Protein AF-A0A4P9JBN1-F1 (afdb_monomer)

Mean predicted aligned error: 7.62 Å

Solvent-accessible surface area (backbone atoms only — not comparable to full-atom values): 8184 Å² total; per-residue (Å²): 142,82,79,96,69,78,71,81,52,77,71,59,69,69,67,38,89,84,41,68,67,54,51,49,38,51,54,45,44,50,48,55,23,53,52,34,32,51,56,13,55,33,42,75,68,43,74,89,48,71,59,47,76,65,53,30,73,66,54,29,60,73,69,75,43,58,49,61,62,53,34,41,53,53,12,52,52,28,36,51,44,9,53,33,26,68,75,45,32,48,59,30,20,52,53,48,27,53,50,40,51,52,52,30,56,34,21,69,69,33,94,91,30,59,69,57,27,53,52,44,51,53,51,27,53,50,25,48,49,36,22,59,45,22,72,74,66,58,82,78,71,82,85,75,82,75,88,125

Sequence (148 aa):
MTADAVAAGPRSAVRAPGRPAYVAFWILRIGFVVLPLWMGIDKFTNTLTDWPHYLAPWIPALLSLPAQTVMYVVGVVEVVAAAGVALRPRFAAYVVAAWLAGIIVNLLTVPGFFDVALRDAGLLAAALALAALSAEYDRGGPALRRRR

pLDDT: mean 88.9, std 16.72, range [42.28, 98.69]

Structure (mmCIF, N/CA/C/O backbone):
data_AF-A0A4P9JBN1-F1
#
_entry.id   AF-A0A4P9JBN1-F1
#
loop_
_atom_site.group_PDB
_atom_site.id
_atom_site.type_symbol
_atom_site.label_atom_id
_atom_site.label_alt_id
_atom_site.label_comp_id
_atom_site.label_asym_id
_at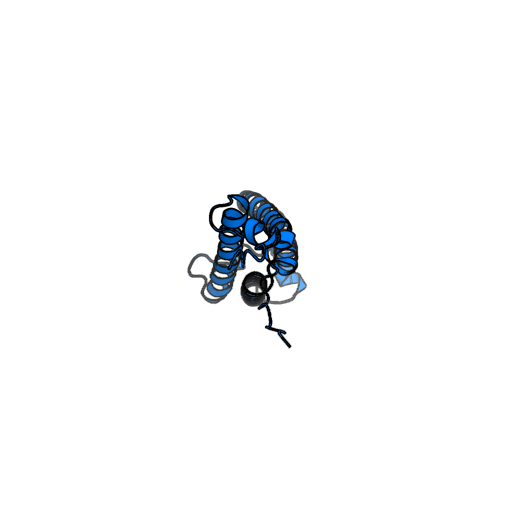om_site.label_entity_id
_atom_site.label_seq_id
_atom_site.pdbx_PDB_ins_code
_atom_site.Cartn_x
_atom_site.Cartn_y
_atom_site.Cartn_z
_atom_site.occupancy
_atom_site.B_iso_or_equiv
_atom_site.auth_seq_id
_atom_site.auth_comp_id
_atom_site.auth_asym_id
_atom_site.auth_atom_id
_atom_site.pdbx_PDB_model_num
ATOM 1 N N . MET A 1 1 ? -40.996 -3.193 40.105 1.00 48.66 1 MET A N 1
ATOM 2 C CA . MET A 1 1 ? -40.724 -2.735 38.728 1.00 48.66 1 MET A CA 1
ATOM 3 C C . MET A 1 1 ? -39.576 -1.740 38.791 1.00 48.66 1 MET A C 1
ATOM 5 O O . MET A 1 1 ? -39.824 -0.552 38.908 1.00 48.66 1 MET A O 1
ATOM 9 N N . THR A 1 2 ? -38.332 -2.218 38.808 1.00 44.28 2 THR A N 1
ATOM 10 C CA . THR A 1 2 ? -37.142 -1.355 38.788 1.00 44.28 2 THR A CA 1
ATOM 11 C C . THR A 1 2 ? -35.962 -2.089 38.152 1.00 44.28 2 THR A C 1
ATOM 13 O O . THR A 1 2 ? -35.555 -3.148 38.615 1.00 44.28 2 THR A O 1
ATOM 16 N N . ALA A 1 3 ? -35.432 -1.442 37.111 1.00 42.78 3 ALA A N 1
ATOM 17 C CA . ALA A 1 3 ? -34.069 -1.514 36.589 1.00 42.78 3 ALA A CA 1
ATOM 18 C C . ALA A 1 3 ? -33.591 -2.801 35.883 1.00 42.78 3 ALA A C 1
ATOM 20 O O . ALA A 1 3 ? -32.674 -3.474 36.344 1.00 42.78 3 ALA A O 1
ATOM 21 N N . ASP A 1 4 ? -34.057 -3.002 34.645 1.00 46.19 4 ASP A N 1
ATOM 22 C CA . ASP A 1 4 ? -33.253 -3.624 33.577 1.00 46.19 4 ASP A CA 1
ATOM 23 C C . ASP A 1 4 ? -32.184 -2.632 33.069 1.00 46.19 4 ASP A C 1
ATOM 25 O O . ASP A 1 4 ? -32.195 -2.181 31.925 1.00 46.19 4 ASP A O 1
ATOM 29 N N . ALA A 1 5 ? -31.240 -2.260 33.933 1.00 52.34 5 ALA A N 1
ATOM 30 C CA . ALA A 1 5 ? -30.020 -1.567 33.524 1.00 52.34 5 ALA A CA 1
ATOM 31 C C . ALA A 1 5 ? -28.863 -2.569 33.539 1.00 52.34 5 ALA A C 1
ATOM 33 O O . ALA A 1 5 ? -27.932 -2.476 34.338 1.00 52.34 5 ALA A O 1
ATOM 34 N N . VAL A 1 6 ? -28.939 -3.574 32.661 1.00 54.03 6 VAL A N 1
ATOM 35 C CA . VAL A 1 6 ? -27.790 -4.440 32.382 1.00 54.03 6 VAL A CA 1
ATOM 36 C C . VAL A 1 6 ? -26.737 -3.569 31.710 1.00 54.03 6 VAL A C 1
ATOM 38 O O . VAL A 1 6 ? -26.848 -3.214 30.538 1.00 54.03 6 VAL A O 1
ATOM 41 N N . ALA A 1 7 ? -25.747 -3.183 32.511 1.00 52.38 7 ALA A N 1
ATOM 42 C CA . ALA A 1 7 ? -24.601 -2.378 32.142 1.00 52.38 7 ALA A CA 1
ATOM 43 C C . ALA A 1 7 ? -24.052 -2.786 30.768 1.00 52.38 7 ALA A C 1
ATOM 45 O O . ALA A 1 7 ? -23.516 -3.884 30.590 1.00 52.38 7 ALA A O 1
ATOM 46 N N . ALA A 1 8 ? -24.145 -1.875 29.800 1.00 51.50 8 ALA A N 1
ATOM 47 C CA . ALA A 1 8 ? -23.310 -1.924 28.614 1.00 51.50 8 ALA A CA 1
ATOM 48 C C . ALA A 1 8 ? -21.854 -1.865 29.098 1.00 51.50 8 ALA A C 1
ATOM 50 O O . ALA A 1 8 ? -21.349 -0.805 29.458 1.00 51.50 8 ALA A O 1
ATOM 51 N N . GLY A 1 9 ? -21.203 -3.025 29.204 1.00 51.78 9 GLY A N 1
ATOM 52 C CA . GLY A 1 9 ? -19.874 -3.126 29.798 1.00 51.78 9 GLY A CA 1
ATOM 53 C C . GLY A 1 9 ? -18.846 -2.217 29.100 1.00 51.78 9 GLY A C 1
ATOM 54 O O . GLY A 1 9 ? -19.048 -1.837 27.939 1.00 51.78 9 GLY A O 1
ATOM 55 N N . PRO A 1 10 ? -17.709 -1.916 29.758 1.00 60.59 10 PRO A N 1
ATOM 56 C CA . PRO A 1 10 ? -16.721 -0.903 29.348 1.00 60.59 10 PRO A CA 1
ATOM 57 C C . PRO A 1 10 ? -16.239 -0.990 27.887 1.00 60.59 10 PRO A C 1
ATOM 59 O O . PRO A 1 10 ? -15.828 0.008 27.303 1.00 60.59 10 PRO A O 1
ATOM 62 N N . ARG A 1 11 ? -16.348 -2.161 27.248 1.00 56.34 11 ARG A N 1
ATOM 63 C CA . ARG A 1 11 ? -15.963 -2.398 25.845 1.00 56.34 11 ARG A CA 1
ATOM 64 C C . ARG A 1 11 ? -16.846 -1.674 24.823 1.00 56.34 11 ARG A C 1
ATOM 66 O O . ARG A 1 11 ? -16.369 -1.351 23.739 1.00 56.34 11 ARG A O 1
ATOM 73 N N . SER A 1 12 ? -18.106 -1.406 25.162 1.00 59.19 12 SER A N 1
ATOM 74 C CA . SER A 1 12 ? -19.059 -0.697 24.291 1.00 59.19 12 SER A CA 1
ATOM 75 C C . SER A 1 12 ? -18.679 0.781 24.151 1.00 59.19 12 SER A C 1
ATOM 77 O O . SER A 1 12 ? -18.765 1.351 23.068 1.00 59.19 12 SER A O 1
ATOM 79 N N . ALA A 1 13 ? -18.168 1.376 25.234 1.00 62.22 13 ALA A N 1
ATOM 80 C CA . ALA A 1 13 ? -17.731 2.770 25.282 1.00 62.22 13 ALA A CA 1
ATOM 81 C C . ALA A 1 13 ? -16.384 3.018 24.576 1.00 62.22 13 ALA A C 1
ATOM 83 O O . ALA A 1 13 ? -16.110 4.141 24.152 1.00 62.22 13 ALA A O 1
ATOM 84 N N . VAL A 1 14 ? -15.540 1.986 24.434 1.00 63.88 14 VAL A N 1
ATOM 85 C CA . VAL A 1 14 ? -14.263 2.066 23.695 1.00 63.88 14 VAL A CA 1
ATOM 86 C C . VAL A 1 14 ? -14.509 2.266 22.196 1.00 63.88 14 VAL A C 1
ATOM 88 O O . VAL A 1 14 ? -13.796 3.024 21.552 1.00 63.88 14 VAL A O 1
ATOM 91 N N . ARG A 1 15 ? -15.567 1.659 21.646 1.00 66.81 15 ARG A N 1
ATOM 92 C CA . ARG A 1 15 ? -15.897 1.686 20.206 1.00 66.81 15 ARG A CA 1
ATOM 93 C C . ARG A 1 15 ? -16.979 2.692 19.828 1.00 66.81 15 ARG A C 1
ATOM 95 O O . ARG A 1 15 ? -17.553 2.596 18.747 1.00 66.81 15 ARG A O 1
ATOM 102 N N . ALA A 1 16 ? -17.296 3.615 20.730 1.00 71.56 16 ALA A N 1
ATOM 103 C CA . ALA A 1 16 ? -18.317 4.615 20.479 1.00 71.56 16 ALA A CA 1
ATOM 104 C C . ALA A 1 16 ? -17.913 5.497 19.276 1.00 71.56 16 ALA A C 1
ATOM 106 O O . ALA A 1 16 ? -16.808 6.060 19.280 1.00 71.56 16 ALA A O 1
ATOM 107 N N . PRO A 1 17 ? -18.785 5.645 18.260 1.00 65.25 17 PRO A N 1
ATOM 108 C CA . PRO A 1 17 ? -18.610 6.651 17.218 1.00 65.25 17 PRO A CA 1
ATOM 109 C C . PRO A 1 17 ? -18.395 8.028 17.864 1.00 65.25 17 PRO A C 1
ATOM 111 O O . PRO A 1 17 ? -19.156 8.417 18.746 1.00 65.25 17 PRO A O 1
ATOM 114 N N . GLY A 1 18 ? -17.328 8.734 17.476 1.00 73.88 18 GLY A N 1
ATOM 115 C CA . GLY A 1 18 ? -16.970 10.050 18.026 1.00 73.88 18 GLY A CA 1
ATOM 116 C C . GLY A 1 18 ? -15.689 10.093 18.867 1.00 73.88 18 GLY A C 1
ATOM 117 O O . GLY A 1 18 ? -15.176 11.181 19.116 1.00 73.88 18 GLY A O 1
ATOM 118 N N . ARG A 1 19 ? -15.098 8.949 19.255 1.00 87.44 19 ARG A N 1
ATOM 119 C CA . ARG A 1 19 ? -13.743 8.959 19.839 1.00 87.44 19 ARG A CA 1
ATOM 120 C C . ARG A 1 19 ? -12.699 9.202 18.742 1.00 87.44 19 ARG A C 1
ATOM 122 O O . ARG A 1 19 ? -12.680 8.430 17.779 1.00 87.44 19 ARG A O 1
ATOM 129 N N . PRO A 1 20 ? -11.780 10.174 18.895 1.00 92.44 20 PRO A N 1
ATOM 130 C CA . PRO A 1 20 ? -10.769 10.469 17.877 1.00 92.44 20 PRO A CA 1
ATOM 131 C C . PRO A 1 20 ? -9.952 9.245 17.434 1.00 92.44 20 PRO A C 1
ATOM 133 O O . PRO A 1 20 ? -9.720 9.066 16.245 1.00 92.44 20 PRO A O 1
ATOM 136 N N . ALA A 1 21 ? -9.593 8.347 18.361 1.00 92.75 21 ALA A N 1
ATOM 137 C CA . ALA A 1 21 ? -8.846 7.122 18.051 1.00 92.75 21 ALA A CA 1
ATOM 138 C C . ALA A 1 21 ? -9.643 6.116 17.196 1.00 92.75 21 ALA A C 1
ATOM 140 O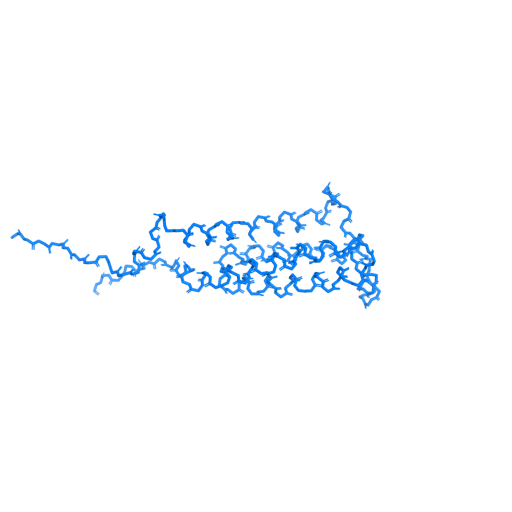 O . ALA A 1 21 ? -9.091 5.508 16.281 1.00 92.75 21 ALA A O 1
ATOM 141 N N . TYR A 1 22 ? -10.949 5.975 17.447 1.00 91.50 22 TYR A N 1
ATOM 142 C CA . TYR A 1 22 ? -11.825 5.113 16.649 1.00 91.50 22 TYR A CA 1
ATOM 143 C C . TYR A 1 22 ? -12.043 5.679 15.239 1.00 91.50 22 TYR A C 1
ATOM 145 O O . TYR A 1 22 ? -12.055 4.931 14.262 1.00 91.50 22 TYR A O 1
ATOM 153 N N . VAL A 1 23 ? -12.159 7.006 15.121 1.00 94.50 23 VAL A N 1
ATOM 154 C CA . VAL A 1 23 ? -12.222 7.695 13.823 1.00 94.50 23 VAL A CA 1
ATOM 155 C C . VAL A 1 23 ? -10.909 7.511 13.057 1.00 94.50 23 VAL A C 1
ATOM 157 O O . VAL A 1 23 ? -10.938 7.085 11.905 1.00 94.50 23 VAL A O 1
ATOM 160 N N . ALA A 1 24 ? -9.761 7.739 13.703 1.00 96.12 24 ALA A N 1
ATOM 161 C CA . ALA A 1 24 ? -8.443 7.537 13.102 1.00 96.12 24 ALA A CA 1
ATOM 162 C C . ALA A 1 24 ? -8.237 6.091 12.625 1.00 96.12 24 ALA A C 1
ATOM 164 O O . ALA A 1 24 ? -7.748 5.875 11.518 1.00 96.12 24 ALA A O 1
ATOM 165 N N . PHE A 1 25 ? -8.672 5.102 13.414 1.00 96.00 25 PHE A N 1
ATOM 166 C CA . PHE A 1 25 ? -8.645 3.693 13.021 1.00 96.00 25 PHE A CA 1
ATOM 167 C C . PHE A 1 25 ? -9.386 3.449 11.703 1.00 96.00 25 PHE A C 1
ATOM 169 O O . PHE A 1 25 ? -8.837 2.808 10.808 1.00 96.00 25 PHE A O 1
ATOM 176 N N . TRP A 1 26 ? -10.608 3.968 11.558 1.00 96.19 26 TRP A N 1
ATOM 177 C CA . TRP A 1 26 ? -11.383 3.779 10.332 1.00 96.19 26 TRP A CA 1
ATOM 178 C C . TRP A 1 26 ? -10.822 4.553 9.145 1.00 96.19 26 TRP A C 1
ATOM 180 O O . TRP A 1 26 ? -10.789 3.995 8.051 1.00 96.19 26 TRP A O 1
ATOM 190 N N . ILE A 1 27 ? -10.327 5.778 9.350 1.00 97.81 27 ILE A N 1
ATOM 191 C CA . ILE A 1 27 ? -9.640 6.546 8.300 1.00 97.81 27 ILE A CA 1
ATOM 192 C C . ILE A 1 27 ? -8.450 5.746 7.766 1.00 97.81 27 ILE A C 1
ATOM 194 O O . ILE A 1 27 ? -8.345 5.525 6.561 1.00 97.81 27 ILE A O 1
ATOM 198 N N . LEU A 1 28 ? -7.588 5.258 8.662 1.00 98.06 28 LEU A N 1
ATOM 199 C CA . LEU A 1 28 ? -6.424 4.465 8.282 1.00 98.06 28 LEU A CA 1
ATOM 200 C C . LEU A 1 28 ? -6.839 3.149 7.621 1.00 98.06 28 LEU A C 1
ATOM 202 O O . LEU A 1 28 ? -6.302 2.806 6.574 1.00 98.06 28 LEU A O 1
ATOM 206 N N . ARG A 1 29 ? -7.818 2.426 8.178 1.00 97.81 29 ARG A N 1
ATOM 207 C CA . ARG A 1 29 ? -8.287 1.157 7.604 1.00 97.81 29 ARG A CA 1
ATOM 208 C C . ARG A 1 29 ? -8.823 1.352 6.192 1.00 97.81 29 ARG A C 1
ATOM 210 O O . ARG A 1 29 ? -8.450 0.594 5.311 1.00 97.81 29 ARG A O 1
ATOM 217 N N . ILE A 1 30 ? -9.668 2.356 5.968 1.00 98.31 30 ILE A N 1
ATOM 218 C CA . ILE A 1 30 ? -10.213 2.645 4.637 1.00 98.31 30 ILE A CA 1
ATOM 219 C C . ILE A 1 30 ? -9.085 3.062 3.693 1.00 98.31 30 ILE A C 1
ATOM 221 O O . ILE A 1 30 ? -8.996 2.522 2.594 1.00 98.31 30 ILE A O 1
ATOM 225 N N . GLY A 1 31 ? -8.184 3.945 4.131 1.00 98.44 31 GLY A N 1
ATOM 226 C CA . GLY A 1 31 ? -7.029 4.366 3.339 1.00 98.44 31 GLY A CA 1
ATOM 227 C C . GLY A 1 31 ? -6.159 3.188 2.893 1.00 98.44 31 GLY A C 1
ATOM 228 O O . GLY A 1 31 ? -5.892 3.046 1.703 1.00 98.44 31 GLY A O 1
ATOM 229 N N . PHE A 1 32 ? -5.792 2.294 3.814 1.00 98.31 32 PHE A N 1
ATOM 230 C CA . PHE A 1 32 ? -4.982 1.102 3.527 1.00 98.31 32 PHE A CA 1
ATOM 231 C C . PHE A 1 32 ? -5.741 -0.037 2.831 1.00 98.31 32 PHE A C 1
ATOM 233 O O . PHE A 1 32 ? -5.122 -1.021 2.438 1.00 98.31 32 PHE A O 1
ATOM 240 N N . VAL A 1 33 ? -7.055 0.085 2.641 1.00 98.50 33 VAL A N 1
ATOM 241 C CA . VAL A 1 33 ? -7.809 -0.775 1.718 1.00 98.50 33 VAL A CA 1
ATOM 242 C C . VAL A 1 33 ? -7.827 -0.154 0.327 1.00 98.50 33 VAL A C 1
ATOM 244 O O . VAL A 1 33 ? -7.479 -0.813 -0.644 1.00 98.50 33 VAL A O 1
ATOM 247 N N . VAL A 1 34 ? -8.217 1.116 0.222 1.00 98.56 34 VAL A N 1
ATOM 248 C CA . VAL A 1 34 ? -8.433 1.783 -1.066 1.00 98.56 34 VAL A CA 1
ATOM 249 C C . VAL A 1 34 ? -7.117 2.005 -1.807 1.00 98.56 34 VAL A C 1
ATOM 251 O O . VAL A 1 34 ? -7.044 1.702 -2.996 1.00 98.56 34 VAL A O 1
ATOM 254 N N . LEU A 1 35 ? -6.075 2.497 -1.125 1.00 97.62 35 LEU A N 1
ATOM 255 C CA . LEU A 1 35 ? -4.807 2.840 -1.773 1.00 97.62 35 LEU A CA 1
ATOM 256 C C . LEU A 1 35 ? -4.129 1.620 -2.419 1.00 97.62 35 LEU A C 1
ATOM 258 O O . LEU A 1 35 ? -3.893 1.680 -3.625 1.00 97.62 35 LEU A O 1
ATOM 262 N N . PRO A 1 36 ? -3.859 0.505 -1.706 1.00 97.81 36 PRO A N 1
ATOM 263 C CA . PRO A 1 36 ? -3.181 -0.634 -2.320 1.00 97.81 36 PRO A CA 1
ATOM 264 C C . PRO A 1 36 ? -4.073 -1.355 -3.331 1.00 97.81 36 PRO A C 1
ATOM 266 O O . PRO A 1 36 ? -3.573 -1.872 -4.321 1.00 97.81 36 PRO A O 1
ATOM 269 N N . LEU A 1 37 ? -5.398 -1.351 -3.139 1.00 98.50 37 LEU A N 1
ATOM 270 C CA . LEU A 1 37 ? -6.319 -1.920 -4.122 1.00 98.50 37 LEU A CA 1
ATOM 271 C C . LEU A 1 37 ? -6.222 -1.175 -5.457 1.00 98.50 37 LEU A C 1
ATOM 273 O O . LEU A 1 37 ? -6.096 -1.805 -6.504 1.00 98.50 37 LEU A O 1
ATOM 277 N N . TRP A 1 38 ? -6.258 0.159 -5.418 1.00 98.38 38 TRP A N 1
ATOM 278 C CA . TRP A 1 38 ? -6.187 0.969 -6.629 1.00 98.38 38 TRP A CA 1
ATOM 279 C C . TRP A 1 38 ? -4.803 0.908 -7.281 1.00 98.38 38 TRP A C 1
ATOM 281 O O . TRP A 1 38 ? -4.713 0.695 -8.486 1.00 98.38 38 TRP A O 1
ATOM 291 N N . MET A 1 39 ? -3.726 1.035 -6.496 1.00 97.38 39 MET A N 1
ATOM 292 C CA . MET A 1 39 ? -2.354 0.896 -7.002 1.00 97.38 39 MET A CA 1
ATOM 293 C C . MET A 1 39 ? -2.098 -0.492 -7.597 1.00 97.38 39 MET A C 1
ATOM 295 O O . MET A 1 39 ? -1.440 -0.600 -8.631 1.00 97.38 39 MET A O 1
ATOM 299 N N . GLY A 1 40 ? -2.644 -1.541 -6.979 1.00 97.75 40 GLY A N 1
ATOM 300 C CA . GLY A 1 40 ? -2.487 -2.910 -7.442 1.00 97.75 40 GLY A CA 1
ATOM 301 C C . GLY A 1 40 ? -3.205 -3.165 -8.763 1.00 97.75 40 GLY A C 1
ATOM 302 O O . GLY A 1 40 ? -2.628 -3.777 -9.656 1.00 97.75 40 GLY A O 1
ATOM 303 N N . ILE A 1 41 ? -4.428 -2.647 -8.923 1.00 98.38 41 ILE A N 1
ATOM 304 C CA . ILE A 1 41 ? -5.169 -2.707 -10.194 1.00 98.38 41 ILE A CA 1
ATOM 305 C C . ILE A 1 41 ? -4.462 -1.882 -11.275 1.00 98.38 41 ILE A C 1
ATOM 307 O O . ILE A 1 41 ? -4.303 -2.354 -12.401 1.00 98.38 41 ILE A O 1
ATOM 311 N N . ASP A 1 42 ? -3.998 -0.675 -10.947 1.00 98.44 42 ASP A N 1
ATOM 312 C CA . ASP A 1 42 ? -3.388 0.204 -11.944 1.00 98.44 42 ASP A CA 1
ATOM 313 C C . ASP A 1 42 ? -2.070 -0.353 -12.505 1.00 98.44 42 ASP A C 1
ATOM 315 O O . ASP A 1 42 ? -1.750 -0.085 -13.657 1.00 98.44 42 ASP A O 1
ATOM 319 N N . LYS A 1 43 ? -1.358 -1.224 -11.776 1.00 98.12 43 LYS A N 1
ATOM 320 C CA . LYS A 1 43 ? -0.167 -1.946 -12.278 1.00 98.12 43 LYS A CA 1
ATOM 321 C C . LYS A 1 43 ? -0.436 -2.858 -13.478 1.00 98.12 43 LYS A C 1
ATOM 323 O O . LYS A 1 43 ? 0.501 -3.233 -14.185 1.00 98.12 43 LYS A O 1
ATOM 328 N N . PHE A 1 44 ? -1.698 -3.206 -13.730 1.00 97.81 44 PHE A N 1
ATOM 329 C CA . PHE A 1 44 ? -2.099 -3.956 -14.922 1.00 97.81 44 PHE A CA 1
ATOM 330 C C . PHE A 1 44 ? -2.370 -3.054 -16.128 1.00 97.81 44 PHE A C 1
ATOM 332 O O . PHE A 1 44 ? -2.243 -3.512 -17.262 1.00 97.81 44 PHE A O 1
ATOM 339 N N . THR A 1 45 ? -2.733 -1.792 -15.889 1.00 96.88 45 THR A N 1
ATOM 340 C CA . THR A 1 45 ? -3.157 -0.847 -16.933 1.00 96.88 45 THR A CA 1
ATOM 341 C C . THR A 1 45 ? -2.156 0.272 -17.206 1.00 96.88 45 THR A C 1
ATOM 343 O O . THR A 1 45 ? -2.197 0.847 -18.287 1.00 96.88 45 THR A O 1
ATOM 346 N N . ASN A 1 46 ? -1.271 0.573 -16.250 1.00 96.44 46 ASN A N 1
ATOM 347 C CA . ASN A 1 46 ? -0.358 1.719 -16.246 1.00 96.44 46 ASN A CA 1
ATOM 348 C C . ASN A 1 46 ? -1.076 3.049 -16.569 1.00 96.44 46 ASN A C 1
ATOM 350 O O . ASN A 1 46 ? -0.584 3.851 -17.360 1.00 96.44 46 ASN A O 1
ATOM 354 N N . THR A 1 47 ? -2.269 3.277 -16.001 1.00 97.12 47 THR A N 1
ATOM 355 C CA . THR A 1 47 ? -3.086 4.460 -16.325 1.00 97.12 47 THR A CA 1
ATOM 356 C C . THR A 1 47 ? -2.640 5.676 -15.521 1.00 97.12 47 THR A C 1
ATOM 358 O O . THR A 1 47 ? -2.612 6.783 -16.058 1.00 97.12 47 THR A O 1
ATOM 361 N N . LEU A 1 48 ? -2.299 5.505 -14.236 1.00 96.19 48 LEU A N 1
ATOM 362 C CA . LEU A 1 48 ? -1.794 6.614 -13.418 1.00 96.19 48 LEU A CA 1
ATOM 363 C C . LEU A 1 48 ? -0.330 6.922 -13.724 1.00 96.19 48 LEU A C 1
ATOM 365 O O . LEU A 1 48 ? 0.070 8.085 -13.701 1.00 96.19 48 LEU A O 1
ATOM 369 N N . THR A 1 49 ? 0.472 5.884 -13.948 1.00 96.12 49 THR A N 1
ATOM 370 C CA . THR A 1 49 ? 1.903 5.994 -14.240 1.00 96.12 49 THR A CA 1
ATOM 371 C C . THR A 1 49 ? 2.435 4.701 -14.860 1.00 96.12 49 THR A C 1
ATOM 373 O O . THR A 1 49 ? 1.799 3.650 -14.761 1.00 96.12 49 THR A O 1
ATOM 376 N N . ASP A 1 50 ? 3.624 4.772 -15.459 1.00 96.88 50 ASP A N 1
ATOM 377 C CA . ASP A 1 50 ? 4.375 3.600 -15.911 1.00 96.88 50 ASP A CA 1
ATOM 378 C C . ASP A 1 50 ? 5.089 2.945 -14.718 1.00 96.88 50 ASP A C 1
ATOM 380 O O . ASP A 1 50 ? 6.207 3.305 -14.337 1.00 96.88 50 ASP A O 1
ATOM 384 N N . TRP A 1 51 ? 4.408 1.995 -14.078 1.00 97.44 51 TRP A N 1
ATOM 385 C CA . TRP A 1 51 ? 4.883 1.356 -12.851 1.00 97.44 51 TRP A CA 1
ATOM 386 C C . TRP A 1 51 ? 6.242 0.646 -12.967 1.00 97.44 51 TRP A C 1
ATOM 388 O O . TRP A 1 51 ? 7.033 0.767 -12.026 1.00 97.44 51 TRP A O 1
ATOM 398 N N . PRO A 1 52 ? 6.567 -0.081 -14.059 1.00 97.50 52 PRO A N 1
ATOM 399 C CA . PRO A 1 52 ? 7.874 -0.714 -14.239 1.00 97.50 52 PRO A CA 1
ATOM 400 C C . PRO A 1 52 ? 9.074 0.211 -14.032 1.00 97.50 52 PRO A C 1
ATOM 402 O O . PRO A 1 52 ? 10.118 -0.270 -13.596 1.00 97.50 52 PRO A O 1
ATOM 405 N N . HIS A 1 53 ? 8.946 1.515 -14.294 1.00 96.38 53 HIS A N 1
ATOM 406 C CA . HIS A 1 53 ? 10.049 2.462 -14.134 1.00 96.38 53 HIS A CA 1
ATOM 407 C C . HIS A 1 53 ?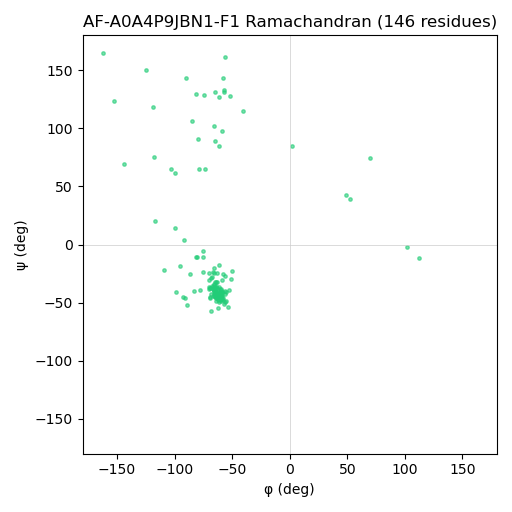 10.480 2.664 -12.667 1.00 96.38 53 HIS A C 1
ATOM 409 O O . HIS A 1 53 ? 11.635 2.992 -12.403 1.00 96.38 53 HIS A O 1
ATOM 415 N N . TYR A 1 54 ? 9.590 2.405 -11.702 1.00 96.69 54 TYR A N 1
ATOM 416 C CA . TYR A 1 54 ? 9.913 2.450 -10.269 1.00 96.69 54 TYR A CA 1
ATOM 417 C C . TYR A 1 54 ? 10.616 1.180 -9.767 1.00 96.69 54 TYR A C 1
ATOM 419 O O . TYR A 1 54 ? 11.079 1.144 -8.624 1.00 96.69 54 TYR A O 1
ATOM 427 N N . LEU A 1 55 ? 10.659 0.113 -10.570 1.00 97.00 55 LEU A N 1
ATOM 428 C CA . LEU A 1 55 ? 11.238 -1.162 -10.167 1.00 97.00 55 LEU A CA 1
ATOM 429 C C . LEU A 1 55 ? 12.760 -1.130 -10.315 1.00 97.00 55 LEU A C 1
ATOM 431 O O . LEU A 1 55 ? 13.295 -0.809 -11.376 1.00 97.00 55 LEU A O 1
ATOM 435 N N . ALA A 1 56 ? 13.468 -1.526 -9.263 1.00 97.06 56 ALA A N 1
ATOM 436 C CA . ALA A 1 56 ? 14.914 -1.554 -9.278 1.00 97.06 56 ALA A CA 1
ATOM 437 C C . ALA A 1 56 ? 15.441 -2.569 -10.298 1.00 97.06 56 ALA A C 1
ATOM 439 O O . ALA A 1 56 ? 15.009 -3.721 -10.255 1.00 97.06 56 ALA A O 1
ATOM 440 N N . PRO A 1 57 ? 16.401 -2.202 -11.174 1.00 95.88 57 PRO A N 1
ATOM 441 C CA . PRO A 1 57 ? 16.837 -3.065 -12.277 1.00 95.88 57 PRO A CA 1
ATOM 442 C C . PRO A 1 57 ? 17.362 -4.441 -11.849 1.00 95.88 57 PRO A C 1
ATOM 444 O O . PRO A 1 57 ? 17.288 -5.402 -12.614 1.00 95.88 57 PRO A O 1
ATOM 447 N N . TRP A 1 58 ? 17.867 -4.560 -10.618 1.00 96.62 58 TRP A N 1
ATOM 448 C CA . TRP A 1 58 ? 18.369 -5.821 -10.078 1.00 96.62 58 TRP A CA 1
ATOM 449 C C . TRP A 1 58 ? 17.256 -6.841 -9.790 1.00 96.62 58 TRP A C 1
ATOM 451 O O . TRP A 1 58 ? 17.525 -8.038 -9.822 1.00 96.62 58 TRP A O 1
ATOM 461 N N . ILE A 1 59 ? 16.011 -6.411 -9.558 1.00 97.00 59 ILE A N 1
ATOM 462 C CA . ILE A 1 59 ? 14.878 -7.307 -9.277 1.00 97.00 59 ILE A CA 1
ATOM 463 C C . ILE A 1 59 ? 14.483 -8.138 -10.511 1.00 97.00 59 ILE A C 1
ATOM 465 O O . ILE A 1 59 ? 14.510 -9.367 -10.422 1.00 97.00 59 ILE A O 1
ATOM 469 N N . PRO A 1 60 ? 14.135 -7.541 -11.671 1.00 97.06 60 PRO A N 1
ATOM 470 C CA . PRO A 1 60 ? 13.826 -8.318 -12.867 1.00 97.06 60 PRO A CA 1
ATOM 471 C C . PRO A 1 60 ? 15.041 -9.111 -13.365 1.00 97.06 60 PRO A C 1
ATOM 473 O O . PRO A 1 60 ? 14.867 -10.226 -13.852 1.00 97.06 60 PRO A O 1
ATOM 476 N N . ALA A 1 61 ? 16.265 -8.597 -13.177 1.00 96.25 61 ALA A N 1
ATOM 477 C CA . ALA A 1 61 ? 17.491 -9.329 -13.494 1.00 96.25 61 ALA A CA 1
ATOM 478 C C . ALA A 1 61 ? 17.648 -10.601 -12.641 1.00 96.25 61 ALA A C 1
ATOM 480 O O . ALA A 1 61 ? 17.933 -11.668 -13.180 1.00 96.25 61 ALA A O 1
ATOM 481 N N . LEU A 1 62 ? 17.399 -10.511 -11.330 1.00 96.88 62 LEU A N 1
ATOM 482 C CA . LEU A 1 62 ? 17.446 -11.654 -10.416 1.00 96.88 62 LEU A CA 1
ATOM 483 C C . LEU A 1 62 ? 16.390 -12.709 -10.764 1.00 96.88 62 LEU A C 1
ATOM 485 O O . LEU A 1 62 ? 16.667 -13.905 -10.722 1.00 96.88 62 LEU A O 1
ATOM 489 N N . LEU A 1 63 ? 15.181 -12.269 -11.114 1.00 96.62 63 LEU A N 1
ATOM 490 C CA . LEU A 1 63 ? 14.069 -13.161 -11.441 1.00 96.62 63 LEU A CA 1
ATOM 491 C C . LEU A 1 63 ? 14.118 -13.688 -12.881 1.00 96.62 63 LEU A C 1
ATOM 493 O O . LEU A 1 63 ? 13.358 -14.594 -13.209 1.00 96.62 63 LEU A O 1
ATOM 497 N N . SER A 1 64 ? 14.992 -13.140 -13.734 1.00 97.31 64 SER A N 1
ATOM 498 C CA . SER A 1 64 ? 15.013 -13.408 -15.181 1.00 97.31 64 SER A CA 1
ATOM 499 C C . SER A 1 64 ? 13.639 -13.201 -15.836 1.00 97.31 64 SER A C 1
ATOM 501 O O . SER A 1 64 ? 13.217 -13.967 -16.703 1.00 97.31 64 SER A O 1
ATOM 503 N N . LEU A 1 65 ? 12.924 -12.158 -15.401 1.00 97.31 65 LEU A N 1
ATOM 504 C CA . LEU A 1 65 ? 11.582 -11.813 -15.872 1.00 97.31 65 LEU A CA 1
ATOM 505 C C . LEU A 1 65 ? 11.535 -10.368 -16.379 1.00 97.31 65 LEU A C 1
ATOM 507 O O . LEU A 1 65 ? 12.245 -9.511 -15.851 1.00 97.31 65 LEU A O 1
ATOM 511 N N . PRO A 1 66 ? 10.659 -10.049 -17.350 1.00 97.75 66 PRO A N 1
ATOM 512 C CA . PRO A 1 66 ? 10.405 -8.665 -17.733 1.00 97.75 66 PRO A CA 1
ATOM 513 C C . PRO A 1 66 ? 9.909 -7.833 -16.542 1.00 97.75 66 PRO A C 1
ATOM 515 O O . PRO A 1 66 ? 9.103 -8.314 -15.741 1.00 97.75 66 PRO A O 1
ATOM 518 N N . ALA A 1 67 ? 10.322 -6.564 -16.457 1.00 97.44 67 ALA A N 1
ATOM 519 C CA . ALA A 1 67 ? 9.920 -5.660 -15.373 1.00 97.44 67 ALA A CA 1
ATOM 520 C C . ALA A 1 67 ? 8.390 -5.545 -15.238 1.00 97.44 67 ALA A C 1
ATOM 522 O O . ALA A 1 67 ? 7.859 -5.607 -14.132 1.00 97.44 67 ALA A O 1
ATOM 523 N N . GLN A 1 68 ? 7.670 -5.480 -16.364 1.00 98.00 68 GLN A N 1
ATOM 524 C CA . GLN A 1 68 ? 6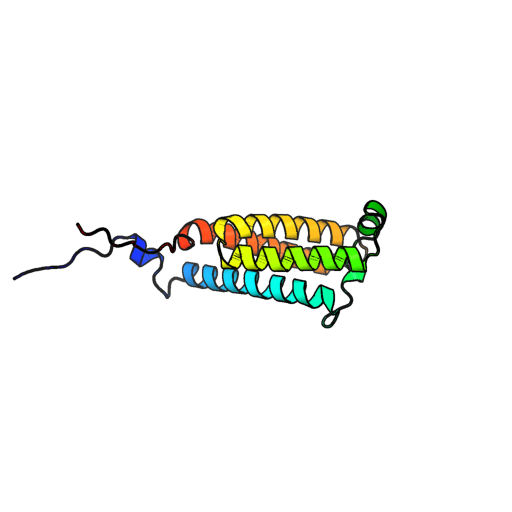.205 -5.467 -16.374 1.00 98.00 68 GLN A CA 1
ATOM 525 C C . GLN A 1 68 ? 5.597 -6.750 -15.782 1.00 98.00 68 GLN A C 1
ATOM 527 O O . GLN A 1 68 ? 4.620 -6.677 -15.042 1.00 98.00 68 GLN A O 1
ATOM 532 N N . THR A 1 69 ? 6.192 -7.919 -16.036 1.00 98.25 69 THR A N 1
ATOM 533 C CA . THR A 1 69 ? 5.731 -9.189 -15.453 1.00 98.25 69 THR A CA 1
ATOM 534 C C . THR A 1 69 ? 5.902 -9.198 -13.937 1.00 98.25 69 THR A C 1
ATOM 536 O O . THR A 1 69 ? 4.993 -9.612 -13.220 1.00 98.25 69 THR A O 1
ATOM 539 N N . VAL A 1 70 ? 7.034 -8.694 -13.434 1.00 98.12 70 VAL A N 1
ATOM 540 C CA . VAL A 1 70 ? 7.243 -8.518 -11.987 1.00 98.12 70 VAL A CA 1
ATOM 541 C C . VAL A 1 70 ? 6.201 -7.557 -11.415 1.00 98.12 70 VAL A C 1
ATOM 543 O O . VAL A 1 70 ? 5.624 -7.823 -10.362 1.00 98.12 70 VAL A O 1
ATOM 546 N N . MET A 1 71 ? 5.903 -6.474 -12.131 1.00 98.19 71 MET A N 1
ATOM 547 C CA . MET A 1 71 ? 4.932 -5.480 -11.691 1.00 98.19 71 MET A CA 1
ATOM 548 C C . MET A 1 71 ? 3.500 -6.027 -11.617 1.00 98.19 71 MET A C 1
ATOM 550 O O . MET A 1 71 ? 2.770 -5.685 -10.688 1.00 98.19 71 MET A O 1
ATOM 554 N N . TYR A 1 72 ? 3.111 -6.948 -12.506 1.00 98.56 72 TYR A N 1
ATOM 555 C CA . TYR A 1 72 ? 1.840 -7.670 -12.371 1.00 98.56 72 TYR A CA 1
ATOM 556 C C . TYR A 1 72 ? 1.775 -8.478 -11.071 1.00 98.56 72 TYR A C 1
ATOM 558 O O . TYR A 1 72 ? 0.754 -8.456 -10.384 1.00 98.56 72 TYR A O 1
ATOM 566 N N . VAL A 1 73 ? 2.865 -9.155 -10.692 1.00 98.25 73 VAL A N 1
ATOM 567 C CA . VAL A 1 73 ? 2.934 -9.899 -9.423 1.00 98.25 73 VAL A CA 1
ATOM 568 C C . VAL A 1 73 ? 2.808 -8.949 -8.232 1.00 98.25 73 VAL A C 1
ATOM 570 O O . VAL A 1 73 ? 2.009 -9.210 -7.333 1.00 98.25 73 VAL A O 1
ATOM 573 N N . VAL A 1 74 ? 3.534 -7.826 -8.247 1.00 98.31 74 VAL A N 1
ATOM 574 C CA . VAL A 1 74 ? 3.407 -6.770 -7.226 1.00 98.31 74 VAL A CA 1
ATOM 575 C C . VAL A 1 74 ? 1.958 -6.278 -7.140 1.00 98.31 74 VAL A C 1
ATOM 577 O O . VAL A 1 74 ? 1.420 -6.161 -6.039 1.00 98.31 74 VAL A O 1
ATOM 580 N N . GLY A 1 75 ? 1.295 -6.078 -8.283 1.00 98.38 75 GLY A N 1
ATOM 581 C CA . GLY A 1 75 ? -0.114 -5.693 -8.350 1.00 98.38 75 GLY A CA 1
ATOM 582 C C . GLY A 1 75 ? -1.048 -6.689 -7.661 1.00 98.38 75 GLY A C 1
ATOM 583 O O . GLY A 1 75 ? -1.877 -6.288 -6.843 1.00 98.38 75 GLY A O 1
ATOM 584 N N . VAL A 1 76 ? -0.874 -7.995 -7.901 1.00 98.62 76 VAL A N 1
ATOM 585 C CA . VAL A 1 76 ? -1.639 -9.039 -7.188 1.00 98.62 76 VAL A CA 1
ATOM 586 C C . VAL A 1 76 ? -1.405 -8.963 -5.679 1.00 98.62 76 VAL A C 1
ATOM 588 O O . VAL A 1 76 ? -2.365 -9.032 -4.908 1.00 98.62 76 VAL A O 1
ATOM 591 N N . VAL A 1 77 ? -0.150 -8.812 -5.244 1.00 98.38 77 VAL A N 1
ATOM 592 C CA . VAL A 1 77 ? 0.181 -8.744 -3.813 1.00 98.38 77 VAL A CA 1
ATOM 593 C C . VAL A 1 77 ? -0.508 -7.556 -3.143 1.00 98.38 77 VAL A C 1
ATOM 595 O O . VAL A 1 77 ? -1.074 -7.722 -2.064 1.00 98.38 77 VAL A O 1
ATOM 598 N N . GLU A 1 78 ? -0.528 -6.387 -3.778 1.00 98.25 78 GLU A N 1
ATOM 599 C CA . GLU A 1 78 ? -1.188 -5.197 -3.230 1.00 98.25 78 GLU A CA 1
ATOM 600 C C . GLU A 1 78 ? -2.711 -5.360 -3.121 1.00 98.25 78 GLU A C 1
ATOM 602 O O . GLU A 1 78 ? -3.295 -4.996 -2.096 1.00 98.25 78 GLU A O 1
ATOM 607 N N . VAL A 1 79 ? -3.356 -5.989 -4.110 1.00 98.56 79 VAL A N 1
ATOM 608 C CA . VAL A 1 79 ? -4.793 -6.318 -4.049 1.00 98.56 79 VAL A CA 1
ATOM 609 C C . VAL A 1 79 ? -5.086 -7.288 -2.899 1.00 98.56 79 VAL A C 1
ATOM 611 O O . VAL A 1 79 ? -6.034 -7.087 -2.132 1.00 98.56 79 VAL A O 1
ATOM 614 N N . VAL A 1 80 ? -4.258 -8.322 -2.728 1.00 98.44 80 VAL A N 1
ATOM 615 C CA . VAL A 1 80 ? -4.389 -9.279 -1.616 1.00 98.44 80 VAL A CA 1
ATOM 616 C C . VAL A 1 80 ? -4.147 -8.593 -0.271 1.00 98.44 80 VAL A C 1
ATOM 618 O O . VAL A 1 80 ? -4.873 -8.856 0.690 1.00 98.44 80 VAL A O 1
ATOM 621 N N . ALA A 1 81 ? -3.174 -7.686 -0.191 1.00 97.88 81 ALA A N 1
ATOM 622 C CA . ALA A 1 81 ? -2.896 -6.915 1.012 1.00 97.88 81 ALA A CA 1
ATOM 623 C C . ALA A 1 81 ? -4.087 -6.020 1.390 1.00 97.88 81 ALA A C 1
ATOM 625 O O . ALA A 1 81 ? -4.511 -6.035 2.549 1.00 97.88 81 ALA A O 1
ATOM 626 N N . ALA A 1 82 ? -4.691 -5.328 0.418 1.00 98.19 82 ALA A N 1
ATOM 627 C CA . ALA A 1 82 ? -5.904 -4.538 0.621 1.00 98.19 82 ALA A CA 1
ATOM 628 C C . ALA A 1 82 ? -7.068 -5.394 1.141 1.00 98.19 82 ALA A C 1
ATOM 630 O O . ALA A 1 82 ? -7.708 -5.035 2.133 1.00 98.19 82 ALA A O 1
ATOM 631 N N . ALA A 1 83 ? -7.309 -6.560 0.535 1.00 98.25 83 ALA A N 1
ATOM 632 C CA . ALA A 1 83 ? -8.313 -7.506 1.023 1.00 98.25 83 ALA A CA 1
ATOM 633 C C . ALA A 1 83 ? -7.997 -7.981 2.455 1.00 98.25 83 ALA A C 1
ATOM 635 O O . ALA A 1 83 ? -8.883 -8.043 3.311 1.00 98.25 83 ALA A O 1
ATOM 636 N N . GLY A 1 84 ? -6.724 -8.245 2.752 1.00 97.62 84 GLY A N 1
ATOM 637 C CA . GLY A 1 84 ? -6.249 -8.578 4.092 1.00 97.62 84 GLY A CA 1
ATOM 638 C C . GLY A 1 84 ? -6.568 -7.488 5.116 1.00 97.62 84 GLY A C 1
ATOM 639 O O . GLY A 1 84 ? -7.114 -7.794 6.177 1.00 97.62 84 GLY A O 1
ATOM 640 N N . VAL A 1 85 ? -6.290 -6.218 4.804 1.00 97.69 85 VAL A N 1
ATOM 641 C CA . VAL A 1 85 ? -6.606 -5.075 5.682 1.00 97.69 85 VAL A CA 1
ATOM 642 C C . VAL A 1 85 ? -8.116 -4.885 5.827 1.00 97.69 85 VAL A C 1
ATOM 644 O O . VAL A 1 85 ? -8.599 -4.574 6.918 1.00 97.69 85 VAL A O 1
ATOM 647 N N . ALA A 1 86 ? -8.883 -5.120 4.762 1.00 96.62 86 ALA A N 1
ATOM 648 C CA . ALA A 1 86 ? -10.337 -5.036 4.805 1.00 96.62 86 ALA A CA 1
ATOM 649 C C . ALA A 1 86 ? -10.936 -6.079 5.756 1.00 96.62 86 ALA A C 1
ATOM 651 O O . ALA A 1 86 ? -11.889 -5.769 6.469 1.00 96.62 86 ALA A O 1
ATOM 652 N N . LEU A 1 87 ? -10.368 -7.286 5.812 1.00 95.31 87 LEU A N 1
ATOM 653 C CA . LEU A 1 87 ? -10.907 -8.401 6.595 1.00 95.31 87 LEU A CA 1
ATOM 654 C C . LEU A 1 87 ? -10.325 -8.496 8.011 1.00 95.31 87 LEU A C 1
ATOM 656 O O . LEU A 1 87 ? -11.070 -8.734 8.962 1.00 95.31 87 LEU A O 1
ATOM 660 N N . ARG A 1 88 ? -9.004 -8.353 8.158 1.00 94.44 88 ARG A N 1
ATOM 661 C CA . ARG A 1 88 ? -8.256 -8.552 9.412 1.00 94.44 88 ARG A CA 1
ATOM 662 C C . ARG A 1 88 ? -7.094 -7.554 9.534 1.00 94.44 88 ARG A C 1
ATOM 664 O O . ARG A 1 88 ? -5.924 -7.961 9.484 1.00 94.44 88 ARG A O 1
ATOM 671 N N . PRO A 1 89 ? -7.384 -6.253 9.726 1.00 92.81 89 PRO A N 1
ATOM 672 C CA . PRO A 1 89 ? -6.366 -5.207 9.805 1.00 92.81 89 PRO A CA 1
ATOM 673 C C . PRO A 1 89 ? -5.316 -5.452 10.894 1.00 92.81 89 PRO A C 1
ATOM 675 O O . PRO A 1 89 ? -4.174 -5.049 10.703 1.00 92.81 89 PRO A O 1
ATOM 678 N N . ARG A 1 90 ? -5.636 -6.174 11.980 1.00 91.50 90 ARG A N 1
ATOM 679 C CA . ARG A 1 90 ? -4.670 -6.470 13.055 1.00 91.50 90 ARG A CA 1
ATOM 680 C C . ARG A 1 90 ? -3.398 -7.166 12.601 1.00 91.50 90 ARG A C 1
ATOM 682 O O . ARG A 1 90 ? -2.325 -6.864 13.112 1.00 91.50 90 ARG A O 1
ATOM 689 N N . PHE A 1 91 ? -3.517 -8.109 11.679 1.00 93.56 91 PHE A N 1
ATOM 690 C CA . PHE A 1 91 ? -2.358 -8.831 11.155 1.00 93.56 91 PHE A CA 1
ATOM 691 C C . PHE A 1 91 ? -1.917 -8.247 9.820 1.00 93.56 91 PHE A C 1
ATOM 693 O O . PHE A 1 91 ? -0.725 -8.063 9.588 1.00 93.56 91 PHE A O 1
ATOM 700 N N . ALA A 1 92 ? -2.880 -7.896 8.968 1.00 96.25 92 ALA A N 1
ATOM 701 C CA . ALA A 1 92 ? -2.592 -7.385 7.640 1.00 96.25 92 ALA A CA 1
ATOM 702 C C . ALA A 1 92 ? -1.829 -6.053 7.667 1.00 96.25 92 ALA A C 1
ATOM 704 O O . ALA A 1 92 ? -0.986 -5.843 6.806 1.00 96.25 92 ALA A O 1
ATOM 705 N N . ALA A 1 93 ? -2.039 -5.188 8.666 1.00 97.06 93 ALA A N 1
ATOM 706 C CA . ALA A 1 93 ? -1.301 -3.928 8.765 1.00 97.06 93 ALA A CA 1
ATOM 707 C C . ALA A 1 93 ? 0.212 -4.133 8.981 1.00 97.06 93 ALA A C 1
ATOM 709 O O . ALA A 1 93 ? 1.011 -3.398 8.408 1.00 97.06 93 ALA A O 1
ATOM 710 N N . TYR A 1 94 ? 0.624 -5.166 9.729 1.00 98.12 94 TYR A N 1
ATOM 711 C CA . TYR A 1 94 ? 2.046 -5.517 9.850 1.00 98.12 94 TYR A CA 1
ATOM 712 C C . TYR A 1 94 ? 2.613 -6.086 8.547 1.00 98.12 94 TYR A C 1
ATOM 714 O O . TYR A 1 94 ? 3.742 -5.766 8.185 1.00 98.12 94 TYR A O 1
ATOM 722 N N . VAL A 1 95 ? 1.825 -6.886 7.820 1.00 97.81 95 VAL A N 1
ATOM 723 C CA . VAL A 1 95 ? 2.218 -7.396 6.496 1.00 97.81 95 VAL A CA 1
ATOM 724 C C . VAL A 1 95 ? 2.395 -6.243 5.508 1.00 97.81 95 VAL A C 1
ATOM 726 O O . VAL A 1 95 ? 3.409 -6.184 4.822 1.00 97.81 95 VAL A O 1
ATOM 729 N N . VAL A 1 96 ? 1.462 -5.286 5.486 1.00 98.12 96 VAL A N 1
ATOM 730 C CA . VAL A 1 96 ? 1.561 -4.065 4.672 1.00 98.12 96 VAL A CA 1
ATOM 731 C C . VAL A 1 96 ? 2.788 -3.243 5.059 1.00 98.12 96 VAL A C 1
ATOM 733 O O . VAL A 1 96 ? 3.503 -2.789 4.174 1.00 98.12 96 VAL A O 1
ATOM 736 N N . ALA A 1 97 ? 3.080 -3.082 6.353 1.00 98.56 97 ALA A N 1
ATOM 737 C CA . ALA A 1 97 ? 4.273 -2.361 6.797 1.00 98.56 97 ALA A CA 1
ATOM 738 C C . ALA A 1 97 ? 5.571 -3.037 6.320 1.00 98.56 97 ALA A C 1
ATOM 740 O O . ALA A 1 97 ? 6.476 -2.357 5.840 1.00 98.56 97 ALA A O 1
ATOM 741 N N . ALA A 1 98 ? 5.653 -4.370 6.395 1.00 98.38 98 ALA A N 1
ATOM 742 C CA . ALA A 1 98 ? 6.792 -5.123 5.872 1.00 98.38 98 ALA A CA 1
ATOM 743 C C . ALA A 1 98 ? 6.903 -5.017 4.341 1.00 98.38 98 ALA A C 1
ATOM 745 O O . ALA A 1 98 ? 8.001 -4.865 3.808 1.00 98.38 98 ALA A O 1
ATOM 746 N N . TRP A 1 99 ? 5.770 -5.039 3.635 1.00 98.50 99 TRP A N 1
ATOM 747 C CA . TRP A 1 99 ? 5.727 -4.850 2.186 1.00 98.50 99 TRP A CA 1
ATOM 748 C C . TRP A 1 99 ? 6.206 -3.451 1.776 1.00 98.50 99 TRP A C 1
ATOM 750 O O . TRP A 1 99 ? 7.065 -3.327 0.905 1.00 98.50 99 TRP A O 1
ATOM 760 N N . LEU A 1 100 ? 5.734 -2.406 2.464 1.00 98.38 100 LEU A N 1
ATOM 761 C CA . LEU A 1 100 ? 6.195 -1.027 2.278 1.00 98.38 100 LEU A CA 1
ATOM 762 C C . LEU A 1 100 ? 7.690 -0.886 2.564 1.00 98.38 100 LEU A C 1
ATOM 764 O O . LEU A 1 100 ? 8.375 -0.189 1.827 1.00 98.38 100 LEU A O 1
ATOM 768 N N . ALA A 1 101 ? 8.228 -1.578 3.573 1.00 98.62 101 ALA A N 1
ATOM 769 C CA . ALA A 1 101 ? 9.672 -1.595 3.808 1.00 98.62 101 ALA A CA 1
ATOM 770 C C . ALA A 1 101 ? 10.436 -2.149 2.592 1.00 98.62 101 ALA A C 1
ATOM 772 O O . ALA A 1 101 ? 11.454 -1.584 2.196 1.00 98.62 101 ALA A O 1
ATOM 773 N N . GLY A 1 102 ? 9.916 -3.206 1.960 1.00 98.25 102 GLY A N 1
ATOM 774 C CA . GLY A 1 102 ? 10.452 -3.738 0.706 1.00 98.25 102 GLY A CA 1
ATOM 775 C C . GLY A 1 102 ? 10.388 -2.733 -0.450 1.00 98.25 102 GLY A C 1
ATOM 776 O O . GLY A 1 102 ? 11.384 -2.552 -1.149 1.00 98.25 102 GLY A O 1
ATOM 777 N N . ILE A 1 103 ? 9.258 -2.033 -0.616 1.00 97.69 103 ILE A N 1
ATOM 778 C CA . ILE A 1 103 ? 9.098 -0.969 -1.626 1.00 97.69 103 ILE A CA 1
ATOM 779 C C . ILE A 1 103 ? 10.102 0.164 -1.387 1.00 97.69 103 ILE A C 1
ATOM 781 O O . ILE A 1 103 ? 10.770 0.598 -2.322 1.00 97.69 103 ILE A O 1
ATOM 785 N N . ILE A 1 104 ? 10.272 0.601 -0.139 1.00 98.44 104 ILE A N 1
ATOM 786 C CA . ILE A 1 104 ? 11.241 1.640 0.226 1.00 98.44 104 ILE A CA 1
ATOM 787 C C . ILE A 1 104 ? 12.655 1.194 -0.146 1.00 98.44 104 ILE A C 1
ATOM 789 O O . ILE A 1 104 ? 13.364 1.941 -0.813 1.00 98.44 104 ILE A O 1
ATOM 793 N N . VAL A 1 105 ? 13.063 -0.026 0.220 1.00 98.44 105 VAL A N 1
ATOM 794 C CA . VAL A 1 105 ? 14.385 -0.559 -0.154 1.00 98.44 105 VAL A CA 1
ATOM 795 C C . VAL A 1 105 ? 14.554 -0.589 -1.673 1.00 98.44 105 VAL A C 1
ATOM 797 O O . VAL A 1 105 ? 15.586 -0.148 -2.170 1.00 98.44 105 VAL A O 1
ATOM 800 N N . ASN A 1 106 ? 13.537 -1.033 -2.417 1.00 98.00 106 ASN A N 1
ATOM 801 C CA . ASN A 1 106 ? 13.533 -0.968 -3.877 1.00 98.00 106 ASN A CA 1
ATOM 802 C C . ASN A 1 106 ? 13.803 0.465 -4.373 1.00 98.00 106 ASN A C 1
ATOM 804 O O . ASN A 1 106 ? 14.760 0.674 -5.117 1.00 98.00 106 ASN A O 1
ATOM 808 N N . LEU A 1 107 ? 13.032 1.453 -3.913 1.00 97.69 107 LEU A N 1
ATOM 809 C CA . LEU A 1 107 ? 13.145 2.843 -4.367 1.00 97.69 107 LEU A CA 1
ATOM 810 C C . LEU A 1 107 ? 14.494 3.473 -3.997 1.00 97.69 107 LEU A C 1
ATOM 812 O O . LEU A 1 107 ? 15.067 4.201 -4.799 1.00 97.69 107 LEU A O 1
ATOM 816 N N . LEU A 1 108 ? 15.049 3.149 -2.826 1.00 97.62 108 LEU A N 1
ATOM 817 C CA . LEU A 1 108 ? 16.376 3.619 -2.411 1.00 97.62 108 LEU A CA 1
ATOM 818 C C . LEU A 1 108 ? 17.512 3.061 -3.281 1.00 97.62 108 LEU A C 1
ATOM 820 O O . LEU A 1 108 ? 18.598 3.637 -3.312 1.00 97.62 108 LEU A O 1
ATOM 824 N N . THR A 1 109 ? 17.275 1.953 -3.988 1.00 97.19 109 THR A N 1
ATOM 825 C CA . THR A 1 109 ? 18.243 1.360 -4.926 1.00 97.19 109 THR A CA 1
ATOM 826 C C . THR A 1 109 ? 18.080 1.851 -6.367 1.00 97.19 109 THR A C 1
ATOM 828 O O . THR A 1 109 ? 18.814 1.399 -7.247 1.00 97.19 109 THR A O 1
ATOM 831 N N . VAL A 1 110 ? 17.160 2.791 -6.614 1.00 93.69 110 VAL A N 1
ATOM 832 C CA . VAL A 1 110 ? 16.951 3.431 -7.918 1.00 93.69 110 VAL A CA 1
ATOM 833 C C . VAL A 1 110 ? 17.210 4.934 -7.799 1.00 93.69 110 VAL A C 1
ATOM 835 O O . VAL A 1 110 ? 16.518 5.621 -7.045 1.00 93.69 110 VAL A O 1
ATOM 838 N N . PRO A 1 111 ? 18.193 5.491 -8.530 1.00 90.56 111 PRO A N 1
ATOM 839 C CA . PRO A 1 111 ? 18.434 6.928 -8.515 1.00 90.56 111 PRO A CA 1
ATOM 840 C C . PRO A 1 111 ? 17.183 7.713 -8.931 1.00 90.56 111 PRO A C 1
ATOM 842 O O . PRO A 1 111 ? 16.569 7.401 -9.946 1.00 90.56 111 PRO A O 1
ATOM 845 N N . GLY A 1 112 ? 16.838 8.754 -8.167 1.00 93.62 112 GLY A N 1
ATOM 846 C CA . GLY A 1 112 ? 15.750 9.681 -8.505 1.00 93.62 112 GLY A CA 1
ATOM 847 C C . GLY A 1 112 ? 14.431 9.484 -7.752 1.00 93.62 112 GLY A C 1
ATOM 848 O O . GLY A 1 112 ? 13.544 10.306 -7.939 1.00 93.62 112 GLY A O 1
ATOM 849 N N . PHE A 1 113 ? 14.309 8.475 -6.877 1.00 96.69 113 PHE A N 1
ATOM 850 C CA . PHE A 1 113 ? 13.063 8.191 -6.136 1.00 96.69 113 PHE A CA 1
ATOM 851 C C . PHE A 1 113 ? 13.170 8.320 -4.604 1.00 96.69 113 PHE A C 1
ATOM 853 O O . PHE A 1 113 ? 12.356 7.764 -3.864 1.00 96.69 113 PHE A O 1
ATOM 860 N N . PHE A 1 114 ? 14.171 9.041 -4.091 1.00 96.44 114 PHE A N 1
ATOM 861 C CA . PHE A 1 114 ? 14.379 9.210 -2.642 1.00 96.44 114 PHE A CA 1
ATOM 862 C C . PHE A 1 114 ? 13.245 9.984 -1.951 1.00 96.44 114 PHE A C 1
ATOM 864 O O . PHE A 1 114 ? 12.924 9.723 -0.792 1.00 96.44 114 PHE A O 1
ATOM 871 N N . ASP A 1 115 ? 12.626 10.919 -2.663 1.00 97.06 115 ASP A N 1
ATOM 872 C CA . ASP A 1 115 ? 11.442 11.665 -2.237 1.00 97.06 115 ASP A CA 1
ATOM 873 C C . ASP A 1 115 ? 10.218 10.747 -2.088 1.00 97.06 115 ASP A C 1
ATOM 875 O O . ASP A 1 115 ? 9.507 10.811 -1.080 1.00 97.06 115 ASP A O 1
ATOM 879 N N . VAL A 1 116 ? 10.019 9.831 -3.040 1.00 97.12 116 VAL A N 1
ATOM 880 C CA . VAL A 1 116 ? 8.969 8.806 -2.973 1.00 97.12 116 VAL A CA 1
ATOM 881 C C . VAL A 1 116 ? 9.245 7.836 -1.824 1.00 97.12 116 VAL A C 1
ATOM 883 O O . VAL A 1 116 ? 8.352 7.569 -1.023 1.00 97.12 116 VAL A O 1
ATOM 886 N N . ALA A 1 117 ? 10.491 7.382 -1.664 1.00 97.75 117 ALA A N 1
ATOM 887 C CA . ALA A 1 117 ? 10.887 6.514 -0.555 1.00 97.75 117 ALA A CA 1
ATOM 888 C C . ALA A 1 117 ? 10.617 7.160 0.819 1.00 97.75 117 ALA A C 1
ATOM 890 O O . ALA A 1 117 ? 10.136 6.495 1.740 1.00 97.75 117 ALA A O 1
ATOM 891 N N . LEU A 1 118 ? 10.872 8.467 0.962 1.00 98.12 118 LEU A N 1
ATOM 892 C CA . LEU A 1 118 ? 10.576 9.216 2.186 1.00 98.12 118 LEU A CA 1
ATOM 893 C C . LEU A 1 118 ? 9.066 9.296 2.462 1.00 98.12 118 LEU A C 1
ATOM 895 O O . LEU A 1 118 ? 8.634 9.121 3.605 1.00 98.12 118 LEU A O 1
ATOM 899 N N . ARG A 1 119 ? 8.250 9.527 1.429 1.00 98.00 119 ARG A N 1
ATOM 900 C CA . ARG A 1 119 ? 6.785 9.499 1.552 1.00 98.00 119 ARG A CA 1
ATOM 901 C C . ARG A 1 119 ? 6.296 8.122 2.001 1.00 98.00 119 ARG A C 1
ATOM 903 O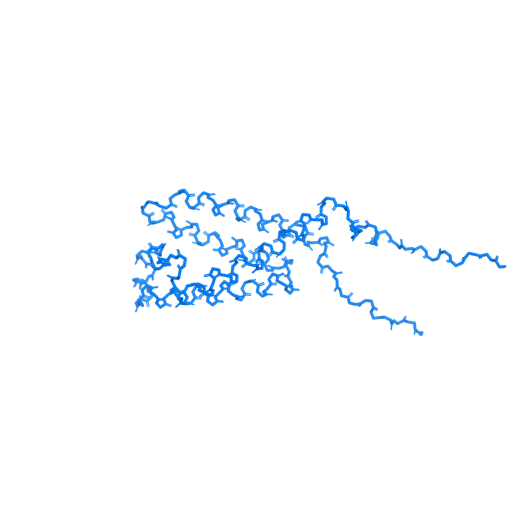 O . ARG A 1 119 ? 5.453 8.036 2.900 1.00 98.00 119 ARG A O 1
ATOM 910 N N . ASP A 1 120 ? 6.843 7.064 1.417 1.00 98.00 120 ASP A N 1
ATOM 911 C CA . ASP A 1 120 ? 6.472 5.690 1.741 1.00 98.00 120 ASP A CA 1
ATOM 912 C C . ASP A 1 120 ? 6.906 5.296 3.156 1.00 98.00 120 ASP A C 1
ATOM 914 O O . ASP A 1 120 ? 6.190 4.548 3.821 1.00 98.00 120 ASP A O 1
ATOM 918 N N . ALA A 1 121 ? 7.986 5.873 3.694 1.00 98.31 121 ALA A N 1
ATOM 919 C CA . ALA A 1 121 ? 8.320 5.737 5.114 1.00 98.31 121 ALA A CA 1
ATOM 920 C C . ALA A 1 121 ? 7.216 6.316 6.024 1.00 98.31 121 ALA A C 1
ATOM 922 O O . ALA A 1 121 ? 6.891 5.735 7.064 1.00 98.31 121 ALA A O 1
ATOM 923 N N . GLY A 1 122 ? 6.577 7.414 5.608 1.00 98.56 122 GLY A N 1
ATOM 924 C CA . GLY A 1 122 ? 5.385 7.950 6.267 1.00 98.56 122 GLY A CA 1
ATOM 925 C C . GLY A 1 122 ? 4.186 6.995 6.197 1.00 98.56 122 GLY A C 1
ATOM 926 O O . GLY A 1 122 ? 3.501 6.790 7.203 1.00 98.56 122 GLY A O 1
ATOM 927 N N . LEU A 1 123 ? 3.959 6.353 5.044 1.00 98.38 123 LEU A N 1
ATOM 928 C CA . LEU A 1 123 ? 2.927 5.318 4.899 1.00 98.38 123 LEU A CA 1
ATOM 929 C C . LEU A 1 123 ? 3.231 4.089 5.763 1.00 98.38 123 LEU A C 1
ATOM 931 O O . LEU A 1 123 ? 2.328 3.548 6.394 1.00 98.38 123 LEU A O 1
ATOM 935 N N . LEU A 1 124 ? 4.492 3.676 5.865 1.00 98.62 124 LEU A N 1
ATOM 936 C CA . LEU A 1 124 ? 4.910 2.582 6.738 1.00 98.62 124 LEU A CA 1
ATOM 937 C C . LEU A 1 124 ? 4.595 2.914 8.201 1.00 98.62 124 LEU A C 1
ATOM 939 O O . LEU A 1 124 ? 3.975 2.105 8.895 1.00 98.62 124 LEU A O 1
ATOM 943 N N . ALA A 1 125 ? 4.947 4.116 8.663 1.00 98.69 125 ALA A N 1
ATOM 944 C CA . ALA A 1 125 ? 4.611 4.567 10.012 1.00 98.69 125 ALA A CA 1
ATOM 945 C C . ALA A 1 125 ? 3.088 4.586 10.248 1.00 98.69 125 ALA A C 1
ATOM 947 O O . ALA A 1 125 ? 2.613 4.128 11.290 1.00 98.69 125 ALA A O 1
ATOM 948 N N . ALA A 1 126 ? 2.305 5.037 9.263 1.00 98.50 126 ALA A N 1
ATOM 949 C CA . ALA A 1 126 ? 0.845 5.015 9.327 1.00 98.50 126 ALA A CA 1
ATOM 950 C C . ALA A 1 126 ? 0.269 3.583 9.349 1.00 98.50 126 ALA A C 1
ATOM 952 O O . ALA A 1 126 ? -0.708 3.329 10.058 1.00 98.50 126 ALA A O 1
ATOM 953 N N . ALA A 1 127 ? 0.884 2.629 8.645 1.00 98.44 127 ALA A N 1
ATOM 954 C CA . ALA A 1 127 ? 0.505 1.217 8.696 1.00 98.44 127 ALA A CA 1
ATOM 955 C C . ALA A 1 127 ? 0.780 0.614 10.085 1.00 98.44 127 ALA A C 1
ATOM 957 O O . ALA A 1 127 ? -0.064 -0.099 10.631 1.00 98.44 127 ALA A O 1
ATOM 958 N N . LEU A 1 128 ? 1.906 0.960 10.716 1.00 98.44 128 LEU A N 1
ATOM 959 C CA . LEU A 1 128 ? 2.192 0.568 12.101 1.00 98.44 128 LEU A CA 1
ATOM 960 C C . LEU A 1 128 ? 1.212 1.207 13.096 1.00 98.44 128 LEU A C 1
ATOM 962 O O . LEU A 1 128 ? 0.771 0.541 14.035 1.00 98.44 128 LEU A O 1
ATOM 966 N N . ALA A 1 129 ? 0.805 2.458 12.869 1.00 98.19 129 ALA A N 1
ATOM 967 C CA . ALA A 1 129 ? -0.242 3.102 13.662 1.00 98.19 129 ALA A CA 1
ATOM 968 C C . ALA A 1 129 ? -1.594 2.381 13.510 1.00 98.19 129 ALA A C 1
ATOM 970 O O . ALA A 1 129 ? -2.279 2.136 14.507 1.00 98.19 129 ALA A O 1
ATOM 971 N N . LEU A 1 130 ? -1.959 1.967 12.290 1.00 98.00 130 LEU A N 1
ATOM 972 C CA . LEU A 1 130 ? -3.138 1.131 12.055 1.00 98.00 130 LEU A CA 1
ATOM 973 C C . LEU A 1 130 ? -3.028 -0.204 12.803 1.00 98.00 130 LEU A C 1
ATOM 975 O O . LEU A 1 130 ? -3.992 -0.618 13.449 1.00 98.00 130 LEU A O 1
ATOM 979 N N . 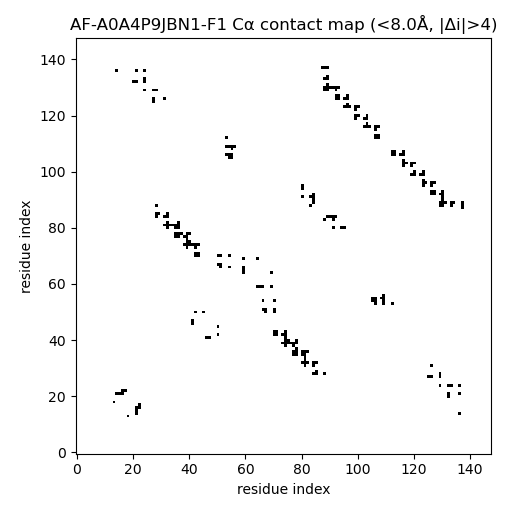ALA A 1 131 ? -1.865 -0.856 12.768 1.00 96.44 131 ALA A N 1
ATOM 980 C CA . ALA A 1 131 ? -1.625 -2.099 13.495 1.00 96.44 131 ALA A CA 1
ATOM 981 C C . ALA A 1 131 ? -1.816 -1.911 15.013 1.00 96.44 131 ALA A C 1
ATOM 983 O O . ALA A 1 131 ? -2.537 -2.685 15.647 1.00 96.44 131 ALA A O 1
ATOM 984 N N . ALA A 1 132 ? -1.282 -0.828 15.583 1.00 95.69 132 ALA A N 1
ATOM 985 C CA . ALA A 1 132 ? -1.471 -0.492 16.993 1.00 95.69 132 ALA A CA 1
ATOM 986 C C . ALA A 1 132 ? -2.953 -0.258 17.346 1.00 95.69 132 ALA A C 1
ATOM 988 O O . ALA A 1 132 ? -3.469 -0.872 18.280 1.00 95.69 132 ALA A O 1
ATOM 989 N N . LEU A 1 133 ? -3.669 0.560 16.567 1.00 94.56 133 LEU A N 1
ATOM 990 C CA . LEU A 1 133 ? -5.090 0.859 16.798 1.00 94.56 133 LEU A CA 1
ATOM 991 C C . LEU A 1 133 ? -5.979 -0.381 16.620 1.00 94.56 133 LEU A C 1
ATOM 993 O O . LEU A 1 133 ? -6.889 -0.646 17.407 1.00 94.56 133 LEU A O 1
ATOM 997 N N . SER A 1 134 ? -5.708 -1.192 15.602 1.00 92.56 134 SER A N 1
ATOM 998 C CA . SER A 1 134 ? -6.469 -2.412 15.324 1.00 92.56 134 SER A CA 1
ATOM 999 C C . SER A 1 134 ? -6.369 -3.448 16.454 1.00 92.56 134 SER A C 1
ATOM 1001 O O . SER A 1 134 ? -7.299 -4.233 16.651 1.00 92.56 134 SER A O 1
ATOM 1003 N N . ALA A 1 135 ? -5.310 -3.423 17.273 1.00 89.12 135 ALA A N 1
ATOM 1004 C CA . ALA A 1 135 ? -5.217 -4.281 18.451 1.00 89.12 135 ALA A CA 1
ATOM 1005 C C . ALA A 1 135 ? -6.383 -4.058 19.438 1.00 89.12 135 ALA A C 1
ATOM 1007 O O . ALA A 1 135 ? -6.815 -5.015 20.096 1.00 89.12 135 ALA A O 1
ATOM 1008 N N . GLU A 1 136 ? -6.910 -2.832 19.489 1.00 87.94 136 GLU A N 1
ATOM 1009 C CA . GLU A 1 136 ? -8.053 -2.417 20.303 1.00 87.94 136 GLU A CA 1
ATOM 1010 C C . GLU A 1 136 ? -9.390 -2.559 19.543 1.00 87.94 136 GLU A C 1
ATOM 1012 O O . GLU A 1 136 ? -10.362 -3.129 20.063 1.00 87.94 136 GLU A O 1
ATOM 1017 N N . TYR A 1 137 ? -9.440 -2.106 18.285 1.00 88.00 137 TYR A N 1
ATOM 1018 C CA . TYR A 1 137 ? -10.700 -1.935 17.549 1.00 88.00 137 TYR A CA 1
ATOM 1019 C C . TYR A 1 137 ? -11.108 -3.113 16.641 1.00 88.00 137 TYR A C 1
ATOM 1021 O O . TYR A 1 137 ? -12.294 -3.245 16.342 1.00 88.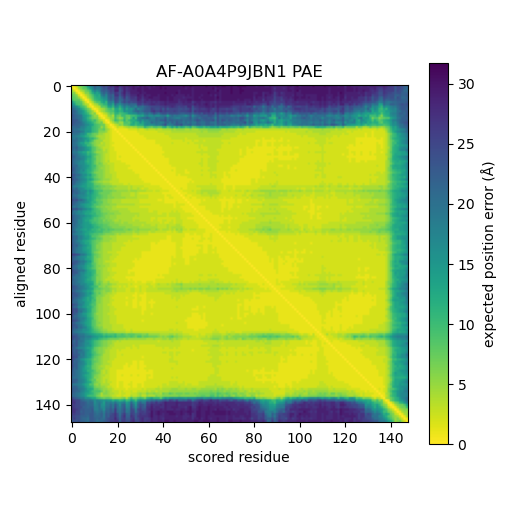00 137 TYR A O 1
ATOM 1029 N N . ASP A 1 138 ? -10.202 -4.026 16.265 1.00 80.75 138 ASP A N 1
ATOM 1030 C CA . ASP A 1 138 ? -10.463 -5.062 15.240 1.00 80.75 138 ASP A CA 1
ATOM 1031 C C . ASP A 1 138 ? -11.356 -6.235 15.699 1.00 80.75 138 ASP A C 1
ATOM 1033 O O . ASP A 1 138 ? -11.835 -7.035 14.899 1.00 80.75 138 ASP A O 1
ATOM 1037 N N . ARG A 1 139 ? -11.657 -6.374 16.997 1.00 66.94 139 ARG A N 1
ATOM 1038 C CA . ARG A 1 139 ? -12.523 -7.476 17.471 1.00 66.94 139 ARG A CA 1
ATOM 1039 C C . ARG A 1 139 ? -14.016 -7.207 17.239 1.00 66.94 139 ARG A C 1
ATOM 1041 O O . ARG A 1 139 ? -14.760 -7.094 18.210 1.00 66.94 139 ARG A O 1
ATOM 1048 N N . GLY A 1 140 ? -14.470 -7.119 15.997 1.00 59.66 140 GLY A N 1
ATOM 1049 C CA . GLY A 1 140 ? -15.888 -7.076 15.618 1.00 59.66 140 GLY A CA 1
ATOM 1050 C C . GLY A 1 140 ? -16.414 -8.433 15.139 1.00 59.66 140 GLY A C 1
ATOM 1051 O O . GLY A 1 140 ? -16.806 -8.549 13.988 1.00 59.66 140 GLY A O 1
ATOM 1052 N N . GLY A 1 141 ? -16.393 -9.470 15.984 1.00 42.97 141 GLY A N 1
ATOM 1053 C CA . GLY A 1 141 ? -17.110 -10.726 15.713 1.00 42.97 141 GLY A CA 1
ATOM 1054 C C . GLY A 1 141 ? -18.530 -10.665 16.292 1.00 42.97 141 GLY A C 1
ATOM 1055 O O . GLY A 1 141 ? -18.690 -10.065 17.360 1.00 42.97 141 GLY A O 1
ATOM 1056 N N . PRO A 1 142 ? -19.559 -11.245 15.640 1.00 42.28 142 PRO A N 1
ATOM 1057 C CA . PRO A 1 142 ? -20.924 -11.184 16.143 1.00 42.28 142 PRO A CA 1
ATOM 1058 C C . PRO A 1 142 ? -20.974 -11.763 17.554 1.00 42.28 142 PRO A C 1
ATOM 1060 O O . PRO A 1 142 ? -20.470 -12.857 17.811 1.00 42.28 142 PRO A O 1
ATOM 1063 N N . ALA A 1 143 ? -21.610 -11.029 18.466 1.00 49.34 143 ALA A N 1
ATOM 1064 C CA . ALA A 1 143 ? -22.111 -11.591 19.706 1.00 49.34 143 ALA A CA 1
ATOM 1065 C C . ALA 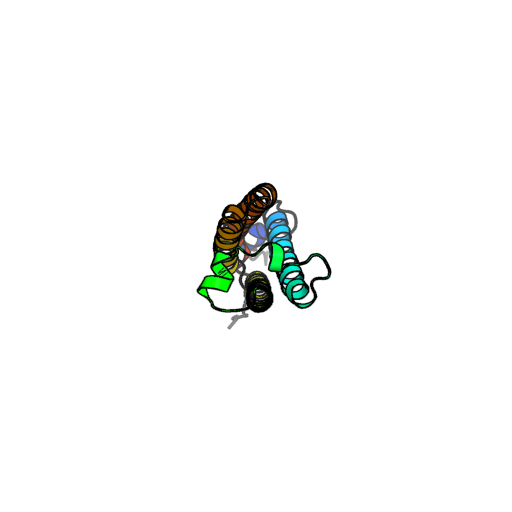A 1 143 ? -23.147 -12.656 19.328 1.00 49.34 143 ALA A C 1
ATOM 1067 O O . ALA A 1 143 ? -24.343 -12.379 19.236 1.00 49.34 143 ALA A O 1
ATOM 1068 N N . LEU A 1 144 ? -22.687 -13.875 19.039 1.00 53.91 144 LEU A N 1
ATOM 1069 C CA . LEU A 1 144 ? -23.543 -15.039 18.908 1.00 53.91 144 LEU A CA 1
ATOM 1070 C C . LEU A 1 144 ? -24.154 -15.298 20.282 1.00 53.91 144 LEU A C 1
ATOM 1072 O O . LEU A 1 144 ? -23.600 -15.986 21.133 1.00 53.91 144 LEU A O 1
ATOM 1076 N N . ARG A 1 145 ? -25.295 -14.641 20.486 1.00 58.72 145 ARG A N 1
ATOM 1077 C CA . ARG A 1 145 ? -26.511 -15.122 21.131 1.00 58.72 145 ARG A CA 1
ATOM 1078 C C . ARG A 1 145 ? -26.366 -16.558 21.660 1.00 58.72 145 ARG A C 1
ATOM 1080 O O .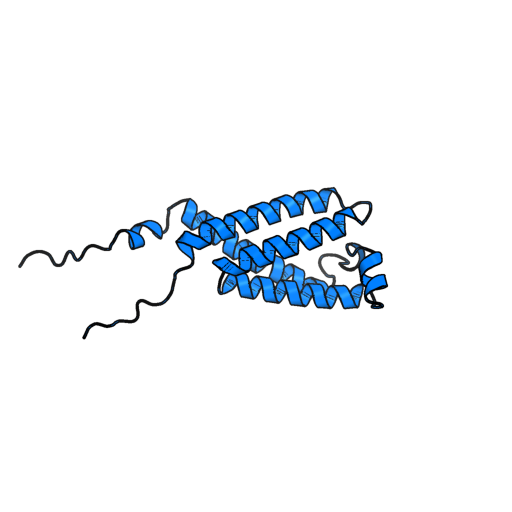 ARG A 1 145 ? -26.795 -17.513 21.025 1.00 58.72 145 ARG A O 1
ATOM 1087 N N . ARG A 1 146 ? -25.826 -16.710 22.866 1.00 53.31 146 ARG A N 1
ATOM 1088 C CA . ARG A 1 146 ? -26.146 -17.844 23.739 1.00 53.31 146 ARG A CA 1
ATOM 1089 C C . ARG A 1 146 ? -26.784 -17.307 25.009 1.00 53.31 146 ARG A C 1
ATOM 1091 O O . ARG A 1 146 ? -26.177 -17.226 26.064 1.00 53.31 146 ARG A O 1
ATOM 1098 N N . ARG A 1 147 ? -28.047 -16.909 24.851 1.00 57.00 147 ARG A N 1
ATOM 1099 C CA . ARG A 1 147 ? -29.056 -17.189 25.869 1.00 57.00 147 ARG A CA 1
ATOM 1100 C C . ARG A 1 147 ? -29.575 -18.591 25.572 1.00 57.00 147 ARG A C 1
ATOM 1102 O O . ARG A 1 147 ? -30.282 -18.753 24.579 1.00 57.00 147 ARG A O 1
ATOM 1109 N N . ARG A 1 148 ? -29.178 -19.559 26.385 1.00 47.62 148 ARG A N 1
ATOM 1110 C CA . ARG A 1 148 ? -30.032 -20.578 27.002 1.00 47.62 148 ARG A CA 1
ATOM 1111 C C . ARG A 1 148 ? -29.261 -21.132 28.185 1.00 47.62 148 ARG A C 1
ATOM 1113 O O . ARG A 1 148 ? -28.061 -21.417 27.983 1.00 47.62 148 ARG A O 1
#

Radius of gyration: 20.19 Å; Cα contacts (8 Å, |Δi|>4): 144; chains: 1; bounding box: 59×32×56 Å

Foldseek 3Di:
DDDPCPDPPPLVVLCDPPDPLNVLLVVLLVCLLPVLLVQLVCLLVCPPHVVLLLFQPVVCVVVVHPSSVVSNVSSVVSNVLSVCSNQQLLPSLVVVLVVLVVSLVRNVNDPPCPVVSVVSVVVSVSSVSSNVSCVSVVPPDDPPDPDD

Nearest PDB structures (foldseek):
  7f47-assembly1_A  TM=4.176E-01  e=1.606E+00  Rhizobium etli CFN 42
  6grj-assembly1_I  TM=2.839E-01  e=3.747E+00  Aeromonas hydrophila
  6grj-assembly1_F  TM=2.778E-01  e=3.747E+00  Aeromonas hydrophila
  7a0g-assembly1_GGG  TM=2.013E-01  e=2.515E+00  Serratia marcescens
  6grj-assembly1_B  TM=2.498E-01  e=6.168E+00  Aeromonas hydrophila

Secondary structure (DSSP, 8-state):
---------HHHHHT-TT-HHHHHHHHHHHHHHHHHHHHHHHHHH-SSS-GGGGS-THHHHHHTS-HHHHHHHHHHHHHHHHHHHHH-HHHHHHHHHHHHHHHHHHHHTSTT-HHHHHHHHHHHHHHHHHHHHHHHH-----------